Protein AF-A0A151SEU2-F1 (afdb_monomer)

Organism: Cajanus cajan (NCBI:txid3821)

Structure (mmCIF, N/CA/C/O backbone):
data_AF-A0A151SEU2-F1
#
_entry.id   AF-A0A151SEU2-F1
#
loop_
_atom_site.group_PDB
_atom_site.id
_atom_site.type_symbol
_atom_site.label_atom_id
_at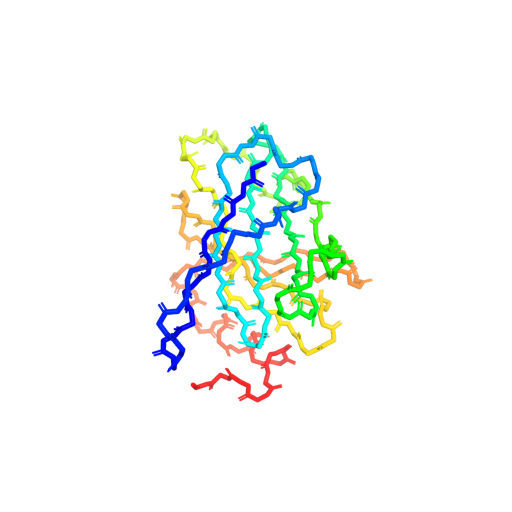om_site.label_alt_id
_atom_site.label_comp_id
_atom_site.label_asym_id
_atom_site.label_entity_id
_atom_site.label_seq_id
_atom_site.pdbx_PDB_ins_code
_atom_site.Cartn_x
_atom_site.Cartn_y
_atom_site.Cartn_z
_atom_site.occupancy
_atom_site.B_iso_or_equiv
_atom_site.auth_seq_id
_atom_site.auth_comp_id
_atom_site.auth_asym_id
_atom_site.auth_atom_id
_atom_site.pdbx_PDB_model_num
ATOM 1 N N . MET A 1 1 ? 4.399 2.619 15.404 1.00 78.75 1 MET A N 1
ATOM 2 C CA . MET A 1 1 ? 3.880 3.951 15.034 1.00 78.75 1 MET A CA 1
ATOM 3 C C . MET A 1 1 ? 2.369 3.929 15.211 1.00 78.75 1 MET A C 1
ATOM 5 O O . MET A 1 1 ? 1.789 2.849 15.183 1.00 78.75 1 MET A O 1
ATOM 9 N N . GLU A 1 2 ? 1.756 5.084 15.430 1.00 85.06 2 GLU A N 1
ATOM 10 C CA . GLU A 1 2 ? 0.312 5.234 15.639 1.00 85.06 2 GLU A CA 1
ATOM 11 C C . GLU A 1 2 ? -0.215 6.306 14.685 1.00 85.06 2 GLU A C 1
ATOM 13 O O . GLU A 1 2 ? 0.552 7.157 14.228 1.00 85.06 2 GLU A O 1
ATOM 18 N N . TYR A 1 3 ? -1.511 6.278 14.394 1.00 84.81 3 TYR A N 1
ATOM 19 C CA . TYR A 1 3 ? -2.187 7.356 13.679 1.00 84.81 3 TYR A CA 1
ATOM 20 C C . TYR A 1 3 ? -3.387 7.862 14.474 1.00 84.81 3 TYR A C 1
ATOM 22 O O . TYR A 1 3 ? -3.971 7.152 15.294 1.00 84.81 3 TYR A O 1
ATOM 30 N N . LEU A 1 4 ? -3.729 9.124 14.235 1.00 88.12 4 LEU A N 1
ATOM 31 C CA . LEU A 1 4 ? -4.853 9.789 14.870 1.00 88.12 4 LEU A CA 1
ATOM 32 C C . LEU A 1 4 ? -6.093 9.639 13.989 1.00 88.12 4 LEU A C 1
ATOM 34 O O . LEU A 1 4 ? -6.074 10.017 12.818 1.00 88.12 4 LEU A O 1
ATOM 38 N N . SER A 1 5 ? -7.178 9.139 14.568 1.00 88.00 5 SER A N 1
ATOM 39 C CA . SER A 1 5 ? -8.517 9.278 14.007 1.00 88.00 5 SER A CA 1
ATOM 40 C C . SER A 1 5 ? -9.312 10.315 14.781 1.00 88.00 5 SER A C 1
ATOM 42 O O . SER A 1 5 ? -9.239 10.392 16.009 1.00 88.00 5 SER A O 1
ATOM 44 N N . PHE A 1 6 ? -10.074 11.104 14.032 1.00 89.75 6 PHE A N 1
ATOM 45 C CA . PHE A 1 6 ? -10.986 12.098 14.557 1.00 89.75 6 PHE A CA 1
ATOM 46 C C . PHE A 1 6 ? -12.402 11.775 14.088 1.00 89.75 6 PHE A C 1
ATOM 48 O O . PHE A 1 6 ? -12.709 11.842 12.895 1.00 89.75 6 PHE A O 1
ATOM 55 N N . ASP A 1 7 ? -13.264 11.428 15.037 1.00 89.50 7 ASP A N 1
ATOM 56 C CA . ASP A 1 7 ? -14.692 11.274 14.792 1.00 89.50 7 ASP A CA 1
ATOM 57 C C . ASP A 1 7 ? -15.339 12.662 14.812 1.00 89.50 7 ASP A C 1
ATOM 59 O O . ASP A 1 7 ? -15.494 13.269 15.870 1.00 89.50 7 ASP A O 1
ATOM 63 N N . MET A 1 8 ? -15.736 13.162 13.639 1.00 91.81 8 MET A N 1
ATOM 64 C CA . MET A 1 8 ? -16.365 14.482 13.517 1.00 91.81 8 MET A CA 1
ATOM 65 C C . MET A 1 8 ? -17.727 14.578 14.210 1.00 91.81 8 MET A C 1
ATOM 67 O O . MET A 1 8 ? -18.139 15.671 14.582 1.00 91.81 8 MET A O 1
ATOM 71 N N . LYS A 1 9 ? -18.457 13.467 14.350 1.00 93.81 9 LYS A N 1
ATOM 72 C CA . LYS A 1 9 ? -19.794 13.462 14.955 1.00 93.81 9 LYS A CA 1
ATOM 73 C C . LYS A 1 9 ? -19.705 13.574 16.471 1.00 93.81 9 LYS A C 1
ATOM 75 O O . LYS A 1 9 ? -20.525 14.257 17.077 1.00 93.81 9 LYS A O 1
ATOM 80 N N . ASN A 1 10 ? -18.754 12.861 17.065 1.00 93.88 10 ASN A N 1
ATOM 81 C CA . ASN A 1 10 ? -18.567 12.821 18.513 1.00 93.88 10 ASN A CA 1
ATOM 82 C C . ASN A 1 10 ? -17.494 13.808 19.004 1.00 93.88 10 ASN A C 1
ATOM 84 O O . ASN A 1 10 ? -17.334 13.971 20.209 1.00 93.88 10 ASN A O 1
ATOM 88 N N . GLU A 1 11 ? -16.766 14.450 18.084 1.00 94.69 11 GLU A N 1
ATOM 89 C CA . GLU A 1 11 ? -15.621 15.332 18.348 1.00 94.69 11 GLU A CA 1
ATOM 90 C C . GLU A 1 11 ? -14.527 14.654 19.191 1.00 94.69 11 GLU A C 1
ATOM 92 O O . GLU A 1 11 ? -13.830 15.282 19.989 1.00 94.69 11 GLU A O 1
ATOM 97 N N . THR A 1 12 ? -14.364 13.341 19.016 1.00 93.12 12 THR A N 1
ATOM 98 C CA . THR A 1 12 ? -13.411 12.535 19.785 1.00 93.12 12 THR A CA 1
ATOM 99 C C . THR A 1 12 ? -12.194 12.148 18.962 1.00 93.12 12 THR A C 1
ATOM 101 O O . THR A 1 12 ? -12.310 11.683 17.827 1.00 93.12 12 THR A O 1
ATOM 104 N N . CYS A 1 13 ? -11.026 12.253 19.590 1.00 92.00 13 CYS A N 1
ATOM 105 C CA . CYS A 1 13 ? -9.759 11.756 19.070 1.00 92.00 13 CYS A CA 1
ATOM 106 C C . CYS A 1 13 ? -9.478 10.343 19.590 1.00 92.00 13 CYS A C 1
ATOM 108 O O . CYS A 1 13 ? -9.539 10.108 20.797 1.00 92.00 13 CYS A O 1
ATOM 110 N N . THR A 1 14 ? -9.116 9.422 18.699 1.00 89.50 14 THR A N 1
ATOM 111 C CA . THR A 1 14 ? -8.655 8.071 19.050 1.00 89.50 14 THR A CA 1
ATOM 112 C C . THR A 1 14 ? -7.305 7.806 18.400 1.00 89.50 14 THR A C 1
ATOM 114 O O . THR A 1 14 ? -7.131 8.033 17.203 1.00 89.50 14 THR A O 1
ATOM 117 N N . TYR A 1 15 ? -6.351 7.325 19.193 1.00 89.44 15 TYR A N 1
ATOM 118 C CA . TYR A 1 15 ? -5.078 6.823 18.686 1.00 89.44 15 TYR A CA 1
ATOM 119 C C . TYR A 1 15 ? -5.241 5.356 18.311 1.00 89.44 15 TYR A C 1
ATOM 121 O O . TYR A 1 15 ? -5.783 4.575 19.091 1.00 89.44 15 TYR A O 1
ATOM 129 N N . MET A 1 16 ? -4.794 5.008 17.110 1.00 86.88 16 MET A N 1
ATOM 130 C CA . MET A 1 16 ? -4.868 3.653 16.578 1.00 86.88 16 MET A CA 1
ATOM 131 C C . MET A 1 16 ? -3.489 3.141 16.203 1.00 86.88 16 MET A C 1
ATOM 133 O O . MET A 1 16 ? -2.628 3.893 15.725 1.00 86.88 16 MET A O 1
ATOM 137 N N . SER A 1 17 ? -3.294 1.840 16.390 1.00 88.75 17 SER A N 1
ATOM 138 C CA . SER A 1 17 ? -2.025 1.196 16.086 1.00 88.75 17 SER A CA 1
ATOM 139 C C . SER A 1 17 ? -1.890 0.983 14.581 1.00 88.75 17 SER A C 1
ATOM 141 O O . SER A 1 17 ? -2.809 0.523 13.899 1.00 88.75 17 SER A O 1
ATOM 143 N N . MET A 1 18 ? -0.707 1.279 14.049 1.00 87.94 18 MET A N 1
ATOM 144 C CA . MET A 1 18 ? -0.338 0.845 12.701 1.00 87.94 18 MET A CA 1
ATOM 145 C C . MET A 1 18 ? -0.026 -0.664 12.682 1.00 87.94 18 MET A C 1
ATOM 147 O O . MET A 1 18 ? 0.253 -1.242 13.739 1.00 87.94 18 MET A O 1
ATOM 151 N N . PRO A 1 19 ? -0.015 -1.308 11.498 1.00 87.94 19 PRO A N 1
ATOM 152 C CA . PRO A 1 19 ? 0.497 -2.665 11.352 1.00 87.94 19 PRO A CA 1
ATOM 153 C C . PRO A 1 19 ? 1.910 -2.804 11.935 1.00 87.94 19 PRO A C 1
ATOM 155 O O . PRO A 1 19 ? 2.701 -1.854 11.944 1.00 87.94 19 PRO A O 1
ATOM 158 N N . SER A 1 20 ? 2.253 -4.002 12.409 1.00 78.88 20 SER A N 1
ATOM 159 C CA . SER A 1 20 ? 3.622 -4.289 12.834 1.00 78.88 20 SER A CA 1
ATOM 160 C C . SER A 1 20 ? 4.591 -4.200 11.647 1.00 78.88 20 SER A C 1
ATOM 162 O O . SER A 1 20 ? 4.217 -4.444 10.505 1.00 78.88 20 SER A O 1
ATOM 164 N N . HIS A 1 21 ? 5.860 -3.882 11.925 1.00 76.69 21 HIS A N 1
ATOM 165 C CA . HIS A 1 21 ? 6.956 -3.843 10.936 1.00 76.69 21 HIS A CA 1
ATOM 166 C C . HIS A 1 21 ? 6.926 -2.696 9.910 1.00 76.69 21 HIS A C 1
ATOM 168 O O . HIS A 1 21 ? 7.642 -2.753 8.912 1.00 76.69 21 HIS A O 1
ATOM 174 N N . VAL A 1 22 ? 6.174 -1.627 10.175 1.00 80.62 22 VAL A N 1
ATOM 175 C CA . VAL A 1 22 ? 6.346 -0.353 9.463 1.00 80.62 22 VAL A CA 1
ATOM 176 C C . VAL A 1 22 ? 7.620 0.327 9.978 1.00 80.62 22 VAL A C 1
ATOM 178 O O . VAL A 1 22 ? 7.672 0.760 11.132 1.00 80.62 22 VAL A O 1
ATOM 181 N N . ASP A 1 23 ? 8.662 0.368 9.149 1.00 75.25 23 ASP A N 1
ATOM 182 C CA . ASP A 1 23 ? 10.006 0.850 9.500 1.00 75.25 23 ASP A CA 1
ATOM 183 C C . ASP A 1 23 ? 10.331 2.250 8.957 1.00 75.25 23 ASP A C 1
ATOM 185 O O . ASP A 1 23 ? 11.296 2.882 9.390 1.00 75.25 23 ASP A O 1
ATOM 189 N N . THR A 1 24 ? 9.497 2.765 8.059 1.00 80.88 24 THR A N 1
ATOM 190 C CA . THR A 1 24 ? 9.574 4.121 7.507 1.00 80.88 24 THR A CA 1
ATOM 191 C C . THR A 1 24 ? 8.268 4.868 7.746 1.00 80.88 24 THR A C 1
ATOM 193 O O . THR A 1 24 ? 7.246 4.255 8.029 1.00 80.88 24 THR A O 1
ATOM 196 N N . GLU A 1 25 ? 8.273 6.194 7.605 1.00 85.06 25 GLU A N 1
ATOM 197 C CA . GLU A 1 25 ? 7.041 6.991 7.653 1.00 85.06 25 GLU A CA 1
ATOM 198 C C . GLU A 1 25 ? 6.080 6.544 6.535 1.00 85.06 25 GLU A C 1
ATOM 200 O O . GLU A 1 25 ? 6.432 6.683 5.359 1.00 85.06 25 GLU A O 1
ATOM 205 N N . PRO A 1 26 ? 4.909 5.968 6.868 1.00 89.31 26 PRO A N 1
ATOM 206 C CA . PRO A 1 26 ? 4.000 5.456 5.863 1.00 89.31 26 PRO A CA 1
ATOM 207 C C . PRO A 1 26 ? 3.036 6.539 5.385 1.00 89.31 26 PRO A C 1
ATOM 209 O O . PRO A 1 26 ? 2.757 7.516 6.079 1.00 89.31 26 PRO A O 1
ATOM 212 N N . ASN A 1 27 ? 2.449 6.305 4.222 1.00 89.25 27 ASN A N 1
ATOM 213 C CA . ASN A 1 27 ? 1.333 7.082 3.717 1.00 89.25 27 ASN A CA 1
ATOM 214 C C . ASN A 1 27 ? 0.014 6.390 4.061 1.00 89.25 27 ASN A C 1
ATOM 216 O O . ASN A 1 27 ? -0.101 5.165 3.978 1.00 89.25 27 ASN A O 1
ATOM 220 N N . LEU A 1 28 ? -0.990 7.191 4.412 1.00 90.56 28 LEU A N 1
ATOM 221 C CA . LEU A 1 28 ? -2.361 6.747 4.637 1.00 90.56 28 LEU A CA 1
ATOM 222 C C . LEU A 1 28 ? -3.268 7.300 3.544 1.00 90.56 28 LEU A C 1
ATOM 224 O O . LEU A 1 28 ? -3.198 8.480 3.197 1.00 90.56 28 LEU A O 1
ATOM 228 N N . ARG A 1 29 ? -4.150 6.455 3.019 1.00 88.94 29 ARG A N 1
ATOM 229 C CA . ARG A 1 29 ? -5.135 6.847 2.012 1.00 88.94 29 ARG A CA 1
ATOM 230 C C . ARG A 1 29 ? -6.413 6.052 2.199 1.00 88.94 29 ARG A C 1
ATOM 232 O O . ARG A 1 29 ? -6.366 4.857 2.448 1.00 88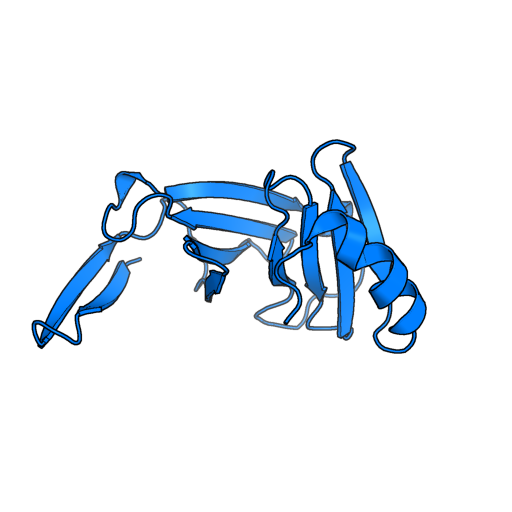.94 29 ARG A O 1
ATOM 239 N N . VAL A 1 30 ? -7.555 6.704 2.031 1.00 87.25 30 VAL A N 1
ATOM 240 C CA . VAL A 1 30 ? -8.827 5.993 1.879 1.00 87.25 30 VAL A CA 1
ATOM 241 C C . VAL A 1 30 ? -9.009 5.678 0.401 1.00 87.25 30 VAL A C 1
ATOM 243 O O . VAL A 1 30 ? -8.911 6.575 -0.437 1.00 87.25 30 VAL A O 1
ATOM 246 N N . LEU A 1 31 ? -9.227 4.408 0.078 1.00 83.44 31 LEU A N 1
ATOM 247 C CA . LEU A 1 31 ? -9.521 3.966 -1.278 1.00 83.44 31 LEU A CA 1
ATOM 248 C C . LEU A 1 31 ? -10.694 2.987 -1.225 1.00 83.44 31 LEU A C 1
ATOM 250 O O . LEU A 1 31 ? -10.612 1.945 -0.571 1.00 83.44 31 LEU A O 1
ATOM 254 N N . LYS A 1 32 ? -11.783 3.346 -1.918 1.00 78.69 32 LYS A N 1
ATOM 255 C CA . LYS A 1 32 ? -13.121 2.780 -1.684 1.00 78.69 32 LYS A CA 1
ATOM 256 C C . LYS A 1 32 ? -13.502 2.959 -0.205 1.00 78.69 32 LYS A C 1
ATOM 258 O O . LYS A 1 32 ? -13.396 4.069 0.305 1.00 78.69 32 LYS A O 1
ATOM 263 N N . ASP A 1 33 ? -13.856 1.874 0.475 1.00 83.81 33 ASP A N 1
ATOM 264 C CA . ASP A 1 33 ? -14.264 1.867 1.885 1.00 83.81 33 ASP A CA 1
ATOM 265 C C . ASP A 1 33 ? -13.155 1.393 2.834 1.00 83.81 33 ASP A C 1
ATOM 267 O O . ASP A 1 33 ? -13.388 1.192 4.026 1.00 83.81 33 ASP A O 1
ATOM 271 N N . TYR A 1 34 ? -11.936 1.208 2.324 1.00 87.94 34 TYR A N 1
ATOM 272 C CA . TYR A 1 34 ? -10.821 0.727 3.125 1.00 87.94 34 TYR A CA 1
ATOM 273 C C . TYR A 1 34 ? -9.788 1.819 3.386 1.00 87.94 34 TYR A C 1
ATOM 275 O O . TYR A 1 34 ? -9.476 2.645 2.520 1.00 87.94 34 TYR A O 1
ATOM 283 N N . LEU A 1 35 ? -9.188 1.767 4.576 1.00 91.19 35 LEU A N 1
ATOM 284 C CA . LEU A 1 35 ? -7.998 2.545 4.894 1.00 91.19 35 LEU A CA 1
ATOM 285 C C . LEU A 1 35 ? -6.757 1.763 4.446 1.00 91.19 35 LEU A C 1
ATOM 287 O O . LEU A 1 35 ? -6.466 0.678 4.952 1.00 91.19 35 LEU A O 1
ATOM 291 N N . PHE A 1 36 ? -6.036 2.330 3.488 1.00 92.00 36 PHE A N 1
ATOM 292 C CA . PHE A 1 36 ? -4.760 1.841 2.992 1.00 92.00 36 PHE A CA 1
ATOM 293 C C . PHE A 1 36 ? -3.628 2.504 3.764 1.00 92.00 36 PHE A C 1
ATOM 295 O O . PHE A 1 36 ? -3.616 3.723 3.945 1.00 92.00 36 PHE A O 1
ATOM 302 N N . LEU A 1 37 ? -2.646 1.696 4.142 1.00 92.81 37 LEU A N 1
ATOM 303 C CA . LEU A 1 37 ? -1.345 2.141 4.618 1.00 92.81 37 LEU A CA 1
ATOM 304 C C . LEU A 1 37 ? -0.291 1.598 3.658 1.00 92.81 37 LEU A C 1
ATOM 306 O O . LEU A 1 37 ? -0.252 0.395 3.420 1.00 92.81 37 LEU A O 1
ATOM 310 N N . TYR A 1 38 ? 0.556 2.452 3.096 1.00 92.25 38 TYR A N 1
ATOM 311 C CA . TYR A 1 38 ? 1.598 2.013 2.168 1.00 92.25 38 TYR A CA 1
ATOM 312 C C . TYR A 1 38 ? 2.914 2.752 2.377 1.00 92.25 38 TYR A C 1
ATOM 314 O O . TYR A 1 38 ? 2.930 3.887 2.853 1.00 92.25 38 TYR A O 1
ATOM 322 N N . TYR A 1 39 ? 4.024 2.097 2.048 1.00 90.56 39 TYR A N 1
ATOM 323 C CA . TYR A 1 39 ? 5.361 2.654 2.231 1.00 90.56 39 TYR A CA 1
ATOM 324 C C . TYR A 1 39 ? 6.415 1.954 1.369 1.00 90.56 39 TYR A C 1
ATOM 326 O O . TYR A 1 39 ? 6.226 0.825 0.905 1.00 90.56 39 TYR A O 1
ATOM 334 N N . ASP A 1 40 ? 7.543 2.645 1.202 1.00 89.19 40 ASP A N 1
ATOM 335 C CA . ASP A 1 40 ? 8.707 2.190 0.444 1.00 89.19 40 ASP A CA 1
ATOM 336 C C . ASP A 1 40 ? 9.746 1.582 1.384 1.00 89.19 40 ASP A C 1
ATOM 338 O O . ASP A 1 40 ? 10.657 2.260 1.870 1.00 89.19 40 ASP A O 1
ATOM 342 N N . HIS A 1 41 ? 9.623 0.283 1.642 1.00 88.62 41 HIS A N 1
ATOM 343 C CA . HIS A 1 41 ? 10.539 -0.423 2.527 1.00 88.62 41 HIS A CA 1
ATOM 344 C C . HIS A 1 41 ? 11.942 -0.469 1.915 1.00 88.62 41 HIS A C 1
ATOM 346 O O . HIS A 1 41 ? 12.154 -1.027 0.831 1.00 88.62 41 HIS A O 1
ATOM 352 N N . MET A 1 42 ? 12.904 0.148 2.609 1.00 86.31 42 MET A N 1
ATOM 353 C CA . MET A 1 42 ? 14.318 0.206 2.218 1.00 86.31 42 MET A CA 1
ATOM 354 C C . MET A 1 42 ? 14.546 0.657 0.767 1.00 86.31 42 MET A C 1
ATOM 356 O O . MET A 1 42 ? 15.553 0.288 0.163 1.00 86.31 42 MET A O 1
ATOM 360 N N . LYS A 1 43 ? 13.603 1.413 0.179 1.00 84.19 43 LYS A N 1
ATOM 361 C CA . LYS A 1 43 ? 13.614 1.790 -1.247 1.00 84.19 43 LYS A CA 1
ATOM 362 C C . LYS A 1 43 ? 13.771 0.594 -2.203 1.00 84.19 43 LYS A C 1
ATOM 364 O O . LYS A 1 43 ? 14.298 0.742 -3.296 1.00 84.19 43 LYS A O 1
ATOM 369 N N . THR A 1 44 ? 13.348 -0.600 -1.803 1.00 88.81 44 THR A N 1
ATOM 370 C CA . THR A 1 44 ? 13.491 -1.831 -2.604 1.00 88.81 44 THR A CA 1
ATOM 371 C C . THR A 1 44 ? 12.188 -2.600 -2.720 1.00 88.81 44 THR A C 1
ATOM 373 O O . THR A 1 44 ? 12.023 -3.341 -3.687 1.00 88.81 44 THR A O 1
ATOM 376 N N . TYR A 1 45 ? 11.259 -2.398 -1.785 1.00 92.25 45 TYR A N 1
ATOM 377 C CA . TYR A 1 45 ? 9.942 -3.014 -1.801 1.00 92.25 45 TYR A CA 1
ATOM 378 C C . TYR A 1 45 ? 8.856 -1.963 -1.637 1.00 92.25 45 TYR A C 1
ATOM 380 O O . TYR A 1 45 ? 8.987 -1.029 -0.846 1.00 92.25 45 TYR A O 1
ATOM 388 N N . PHE A 1 46 ? 7.759 -2.171 -2.351 1.00 93.00 46 PHE A N 1
ATOM 389 C CA . PHE A 1 46 ? 6.511 -1.475 -2.127 1.00 93.00 46 PHE A CA 1
ATOM 390 C C . PHE A 1 46 ? 5.597 -2.355 -1.274 1.00 93.00 46 PHE A C 1
ATOM 392 O O . PHE A 1 46 ? 5.249 -3.478 -1.661 1.00 93.00 46 PHE A O 1
ATOM 399 N N . VAL A 1 47 ? 5.228 -1.853 -0.097 1.00 93.19 47 VAL A N 1
ATOM 400 C CA . VAL A 1 47 ? 4.398 -2.574 0.873 1.00 93.19 47 VAL A CA 1
ATOM 401 C C . VAL A 1 47 ? 3.067 -1.856 1.028 1.00 93.19 47 VAL A C 1
ATOM 403 O O . VAL A 1 47 ? 3.030 -0.639 1.199 1.00 93.19 47 VAL A O 1
ATOM 406 N N . VAL A 1 48 ? 1.970 -2.614 0.989 1.00 93.25 48 VAL A N 1
ATOM 407 C CA . VAL A 1 48 ? 0.604 -2.105 1.162 1.00 93.25 48 VAL A CA 1
ATOM 408 C C . VAL A 1 48 ? -0.140 -2.959 2.180 1.00 93.25 48 VAL A C 1
ATOM 410 O O . VAL A 1 48 ? -0.201 -4.185 2.069 1.00 93.25 48 VAL A O 1
ATOM 413 N N . TRP A 1 49 ? -0.762 -2.288 3.137 1.00 94.31 49 TRP A N 1
ATOM 414 C CA . TRP A 1 49 ? -1.641 -2.831 4.158 1.00 94.31 49 TRP A CA 1
ATOM 415 C C . TRP A 1 49 ? -3.048 -2.267 3.999 1.00 94.31 49 TRP A C 1
ATOM 417 O O . TRP A 1 49 ? -3.229 -1.113 3.608 1.00 94.31 49 TRP A O 1
ATOM 427 N N . LEU A 1 50 ? -4.034 -3.086 4.347 1.00 93.31 50 LEU A N 1
ATOM 428 C CA . LEU A 1 50 ? -5.449 -2.761 4.285 1.00 93.31 50 LEU A CA 1
ATOM 429 C C . LEU A 1 50 ? -6.102 -2.977 5.648 1.00 93.31 50 LEU A C 1
ATOM 431 O O . LEU A 1 50 ? -6.016 -4.082 6.1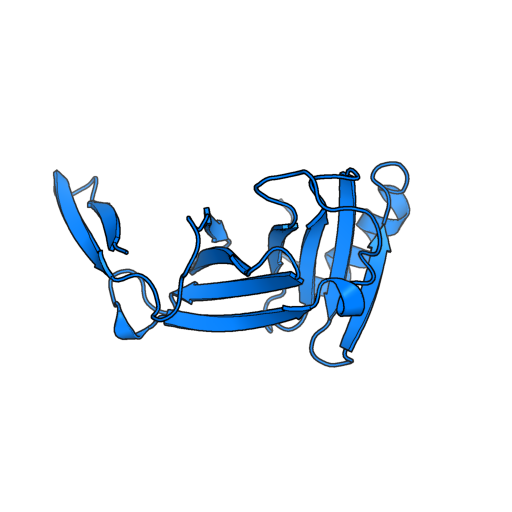92 1.00 93.31 50 LEU A O 1
ATOM 435 N N . MET A 1 51 ? -6.772 -1.957 6.179 1.00 93.31 51 MET A N 1
ATOM 436 C CA . MET A 1 51 ? -7.638 -2.099 7.348 1.00 93.31 51 MET A CA 1
ATOM 437 C C . MET A 1 51 ? -9.010 -2.581 6.881 1.00 93.31 51 MET A C 1
ATOM 439 O O . MET A 1 51 ? -9.733 -1.847 6.208 1.00 93.31 51 MET A O 1
ATOM 443 N N . ARG A 1 52 ? -9.351 -3.828 7.217 1.00 90.62 52 ARG A N 1
ATOM 444 C CA . ARG A 1 52 ? -10.613 -4.465 6.804 1.00 90.62 52 ARG A CA 1
ATOM 445 C C . ARG A 1 52 ? -11.816 -3.939 7.572 1.00 90.62 52 ARG A C 1
ATOM 447 O O . ARG A 1 52 ? -12.910 -3.881 7.027 1.00 90.62 52 ARG A O 1
ATOM 454 N N . GLU A 1 53 ? -11.603 -3.577 8.829 1.00 91.44 53 GLU A N 1
ATOM 455 C CA . GLU A 1 53 ? -12.624 -3.044 9.714 1.00 91.44 53 GLU A CA 1
ATOM 456 C C . GLU A 1 53 ? -12.092 -1.762 10.346 1.00 91.44 53 GLU A C 1
ATOM 458 O O . GLU A 1 53 ? -11.127 -1.770 11.117 1.00 91.44 53 GLU A O 1
ATOM 463 N N . TYR A 1 54 ? -12.704 -0.640 9.976 1.00 87.31 54 TYR A N 1
ATOM 464 C CA . TYR A 1 54 ? -12.286 0.665 10.463 1.00 87.31 54 TYR A CA 1
ATOM 465 C C . TYR A 1 54 ? -12.321 0.719 11.994 1.00 87.31 54 TYR A C 1
ATOM 467 O O . TYR A 1 54 ? -13.309 0.328 12.612 1.00 87.31 54 TYR A O 1
ATOM 475 N N . GLY A 1 55 ? -11.256 1.230 12.612 1.00 85.88 55 GLY A N 1
ATOM 476 C CA . GLY A 1 55 ? -11.182 1.332 14.071 1.00 85.88 55 GLY A CA 1
ATOM 477 C C . GLY A 1 55 ? -10.643 0.084 14.771 1.00 85.88 55 GLY A C 1
ATOM 478 O O . GLY A 1 55 ? -10.412 0.122 15.978 1.00 85.88 55 GLY A O 1
ATOM 479 N N . VAL A 1 56 ? -10.441 -1.023 14.049 1.00 89.69 56 VAL A N 1
ATOM 480 C CA . VAL A 1 56 ? -10.012 -2.295 14.638 1.00 89.69 56 VAL A CA 1
ATOM 481 C C . VAL A 1 56 ? -8.576 -2.594 14.235 1.00 89.69 56 VAL A C 1
ATOM 483 O O . VAL A 1 56 ? -8.322 -3.115 13.151 1.00 89.69 56 VAL A O 1
ATOM 486 N N . ASP A 1 57 ? -7.633 -2.335 15.144 1.00 87.81 57 ASP A N 1
ATOM 487 C CA . ASP A 1 57 ? -6.189 -2.553 14.944 1.00 87.81 57 ASP A CA 1
ATOM 488 C C . ASP A 1 57 ? -5.851 -3.968 14.435 1.00 87.81 57 ASP A C 1
ATOM 490 O O . ASP A 1 57 ? -4.944 -4.165 13.633 1.00 87.81 57 ASP A O 1
ATOM 494 N N . LYS A 1 58 ? -6.593 -4.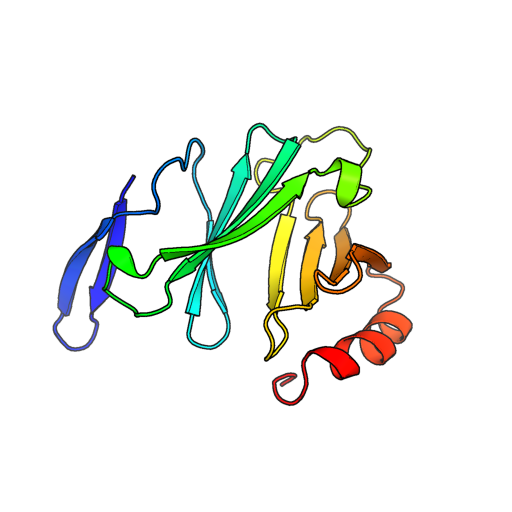991 14.868 1.00 89.56 58 LYS A N 1
ATOM 495 C CA . LYS A 1 58 ? -6.356 -6.385 14.448 1.00 89.56 58 LYS A CA 1
ATOM 496 C C . LYS A 1 58 ? -6.852 -6.703 13.035 1.00 89.56 58 LYS A C 1
ATOM 498 O O . LYS A 1 58 ? -6.618 -7.809 12.558 1.00 89.56 58 LYS A O 1
ATOM 503 N N . SER A 1 59 ? -7.549 -5.773 12.387 1.00 92.38 59 SER A N 1
ATOM 504 C CA . SER A 1 59 ? -8.106 -5.956 11.045 1.00 92.38 59 SER A CA 1
ATOM 505 C C . SER A 1 59 ? -7.132 -5.564 9.928 1.00 92.38 59 SER A C 1
ATOM 507 O O . SER A 1 59 ? -7.453 -5.721 8.748 1.00 92.38 59 SER A O 1
ATOM 509 N N . TRP A 1 60 ? -5.941 -5.065 10.279 1.00 94.00 60 TRP A N 1
ATOM 510 C CA . TRP A 1 60 ? -4.868 -4.835 9.321 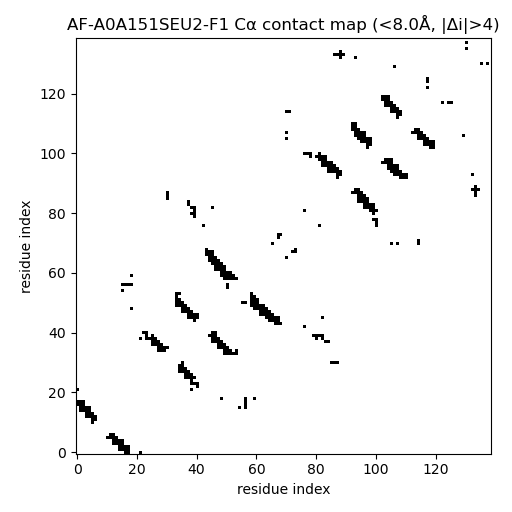1.00 94.00 60 TRP A CA 1
ATOM 511 C C . TRP A 1 60 ? -4.437 -6.150 8.664 1.00 94.00 60 TRP A C 1
ATOM 513 O O . TRP A 1 60 ? -4.042 -7.106 9.329 1.00 94.00 60 TRP A O 1
ATOM 523 N N . THR A 1 61 ? -4.466 -6.177 7.336 1.00 93.88 61 THR A N 1
ATOM 524 C CA . THR A 1 61 ? -4.008 -7.305 6.516 1.00 93.88 61 THR A CA 1
ATOM 525 C C . THR A 1 61 ? -3.025 -6.807 5.468 1.00 93.88 61 THR A C 1
ATOM 527 O O . THR A 1 61 ? -3.243 -5.757 4.864 1.00 93.88 61 THR A O 1
ATOM 530 N N . GLN A 1 62 ? -1.920 -7.525 5.262 1.00 93.38 62 GLN A N 1
ATOM 531 C CA . GLN A 1 62 ? -0.950 -7.148 4.237 1.00 93.38 62 GLN A CA 1
ATOM 532 C C . GLN A 1 62 ? -1.521 -7.518 2.868 1.00 93.38 62 GLN A C 1
ATOM 534 O O . GLN A 1 62 ? -1.733 -8.694 2.576 1.00 93.38 62 GLN A O 1
ATOM 539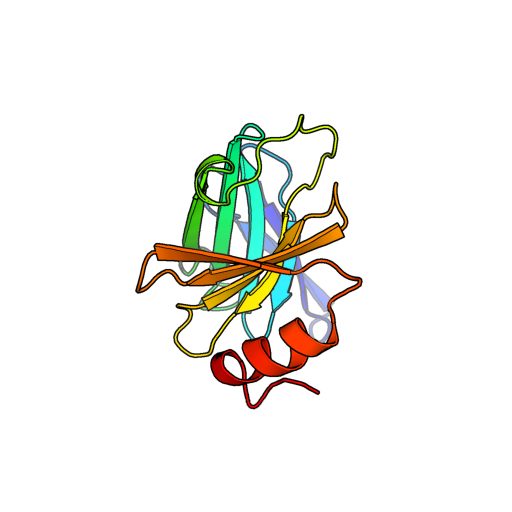 N N . LEU A 1 63 ? -1.778 -6.508 2.042 1.00 92.62 63 LEU A N 1
ATOM 540 C CA . LEU A 1 63 ? -2.317 -6.671 0.695 1.00 92.62 63 LEU A CA 1
ATOM 541 C C . LEU A 1 63 ? -1.209 -6.948 -0.325 1.00 92.62 63 LEU A C 1
ATOM 543 O O . LEU A 1 63 ? -1.408 -7.725 -1.259 1.00 92.62 63 LEU A O 1
ATOM 547 N N . LEU A 1 64 ? -0.062 -6.286 -0.159 1.00 92.19 64 LEU A N 1
ATOM 548 C CA . LEU A 1 64 ? 1.056 -6.338 -1.092 1.00 92.19 64 LEU A CA 1
ATOM 549 C C . LEU A 1 64 ? 2.388 -6.218 -0.350 1.00 92.19 64 LEU A C 1
ATOM 551 O O . LEU A 1 64 ? 2.532 -5.403 0.557 1.00 92.19 64 LEU A O 1
ATOM 555 N N . ASN A 1 65 ? 3.365 -7.005 -0.781 1.00 93.81 65 ASN A N 1
ATOM 556 C CA . ASN A 1 65 ? 4.779 -6.813 -0.489 1.00 93.81 65 ASN A CA 1
ATOM 557 C C . ASN A 1 65 ? 5.546 -7.279 -1.731 1.00 93.81 65 ASN A C 1
ATOM 559 O O . ASN A 1 65 ? 5.659 -8.481 -1.971 1.00 93.81 65 ASN A O 1
ATOM 563 N N . ILE A 1 66 ? 5.957 -6.331 -2.573 1.00 94.56 66 ILE A N 1
ATOM 564 C CA . ILE A 1 66 ? 6.536 -6.605 -3.892 1.00 94.56 66 ILE A CA 1
ATOM 565 C C . ILE A 1 66 ? 7.812 -5.798 -4.089 1.00 94.56 66 ILE A C 1
ATOM 567 O O . ILE A 1 66 ? 7.873 -4.634 -3.699 1.00 94.56 66 ILE A O 1
ATOM 571 N N . SER A 1 67 ? 8.840 -6.404 -4.683 1.00 94.00 67 SER A N 1
ATOM 572 C CA . SER A 1 67 ? 10.080 -5.684 -4.962 1.00 94.00 67 SER A CA 1
ATOM 573 C C . SER A 1 67 ? 9.913 -4.725 -6.140 1.00 94.00 67 SER A C 1
ATOM 575 O O . SER A 1 67 ? 9.136 -4.965 -7.066 1.00 94.00 67 SER A O 1
ATOM 577 N N . TYR A 1 68 ? 10.695 -3.652 -6.138 1.00 92.50 68 TYR A N 1
ATOM 578 C CA . TYR A 1 68 ? 10.756 -2.727 -7.264 1.00 92.50 68 TYR A CA 1
ATOM 579 C C . TYR A 1 68 ? 11.318 -3.358 -8.526 1.00 92.50 68 TYR A C 1
ATOM 581 O O . TYR A 1 68 ? 10.835 -3.069 -9.614 1.00 92.50 68 TYR A O 1
ATOM 589 N N . GLU A 1 69 ? 12.242 -4.302 -8.371 1.00 92.62 69 GLU A N 1
ATOM 590 C CA . GLU A 1 69 ? 12.712 -5.138 -9.471 1.00 92.62 69 GLU A CA 1
ATOM 591 C C . GLU A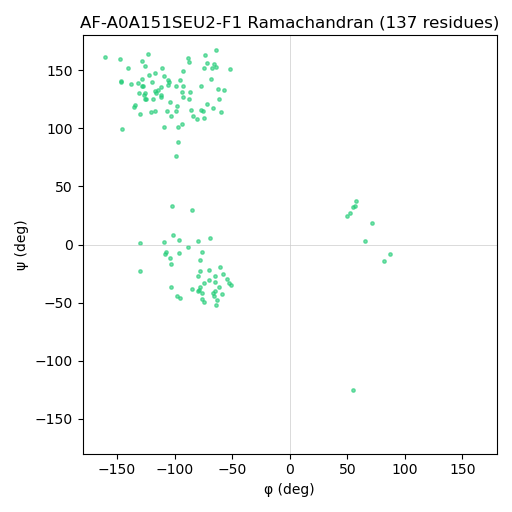 1 69 ? 11.565 -5.927 -10.114 1.00 92.62 69 GLU A C 1
ATOM 593 O O . GLU A 1 69 ? 11.456 -5.972 -11.336 1.00 92.62 69 GLU A O 1
ATOM 598 N N . HIS A 1 70 ? 10.668 -6.498 -9.304 1.00 94.50 70 HIS A N 1
ATOM 599 C CA . HIS A 1 70 ? 9.504 -7.216 -9.811 1.00 94.50 70 HIS A CA 1
ATOM 600 C C . HIS A 1 70 ? 8.536 -6.269 -10.523 1.00 94.50 70 HIS A C 1
ATOM 602 O O . HIS A 1 70 ? 8.050 -6.586 -11.605 1.00 94.50 70 HIS A O 1
ATOM 608 N N . LEU A 1 71 ? 8.304 -5.081 -9.959 1.00 93.44 71 LEU A N 1
ATOM 609 C CA . LEU A 1 71 ? 7.546 -4.012 -10.614 1.00 93.44 71 LEU A CA 1
ATOM 610 C C . LEU A 1 71 ? 8.278 -3.392 -11.820 1.00 93.44 71 LEU A C 1
ATOM 612 O O . LEU A 1 71 ? 7.777 -2.416 -12.364 1.00 93.44 71 LEU A O 1
ATOM 616 N N . GLN A 1 72 ? 9.435 -3.929 -12.230 1.00 92.94 72 GLN A N 1
ATOM 617 C CA . GLN A 1 72 ? 10.243 -3.464 -13.365 1.00 92.94 72 GLN A CA 1
ATOM 618 C C . GLN A 1 72 ? 10.649 -1.983 -13.247 1.00 92.94 72 GLN A C 1
ATOM 620 O O . GLN A 1 72 ? 10.778 -1.257 -14.231 1.00 92.94 72 GLN A O 1
ATOM 625 N N . ILE A 1 73 ? 10.872 -1.527 -12.012 1.00 90.19 73 ILE A N 1
ATOM 626 C CA . ILE A 1 73 ? 11.389 -0.199 -11.679 1.00 90.19 73 ILE A CA 1
ATOM 627 C C . ILE A 1 73 ? 12.903 -0.337 -11.463 1.00 90.19 73 ILE A C 1
ATOM 629 O O . ILE A 1 73 ? 13.346 -0.806 -10.415 1.00 90.19 73 ILE A O 1
ATOM 633 N N . HIS A 1 74 ? 13.699 0.046 -12.467 1.00 82.44 74 HIS A N 1
ATOM 634 C CA . HIS A 1 74 ? 15.153 -0.201 -12.496 1.00 82.44 74 HIS A CA 1
ATOM 635 C C . HIS A 1 74 ? 16.036 1.041 -12.285 1.00 82.44 74 HIS A C 1
ATOM 637 O O . HIS A 1 74 ? 17.250 0.917 -12.141 1.00 82.44 74 HIS A O 1
ATOM 643 N N . GLU A 1 75 ? 15.447 2.230 -12.267 1.00 76.06 75 GLU A N 1
ATOM 644 C CA . GLU A 1 75 ? 16.178 3.498 -12.223 1.00 76.06 75 GLU A CA 1
ATOM 645 C C . GLU A 1 75 ? 16.509 3.943 -10.786 1.00 76.06 75 GLU A C 1
ATOM 647 O O . GLU A 1 75 ? 15.837 3.525 -9.835 1.00 76.06 75 GLU A O 1
ATOM 652 N N . PRO A 1 76 ? 17.539 4.791 -10.587 1.00 68.75 76 PRO A N 1
ATOM 653 C CA . PRO A 1 76 ? 17.957 5.209 -9.258 1.00 68.75 76 PRO A CA 1
ATOM 654 C C . PRO A 1 76 ? 16.851 5.974 -8.522 1.00 68.75 76 PRO A C 1
ATOM 656 O O . PRO A 1 76 ? 16.197 6.876 -9.040 1.00 68.75 76 PRO A O 1
ATOM 659 N N . ILE A 1 77 ? 16.659 5.582 -7.265 1.00 72.50 77 ILE A N 1
ATOM 660 C CA . ILE A 1 77 ? 15.511 5.962 -6.446 1.00 72.50 77 ILE A CA 1
ATOM 661 C C . ILE A 1 77 ? 15.847 7.203 -5.620 1.00 72.50 77 ILE A C 1
ATOM 663 O O . ILE A 1 77 ? 16.527 7.128 -4.584 1.00 72.50 77 ILE A O 1
ATOM 667 N N . HIS A 1 78 ? 15.334 8.355 -6.039 1.00 76.69 78 HIS A N 1
ATOM 668 C CA . HIS A 1 78 ? 15.641 9.630 -5.396 1.00 76.69 78 HIS A CA 1
ATOM 669 C C . HIS A 1 78 ? 14.507 10.118 -4.498 1.00 76.69 78 HIS A C 1
ATOM 671 O O . HIS A 1 78 ? 14.779 10.611 -3.397 1.00 76.69 78 HIS A O 1
ATOM 677 N N . ARG A 1 79 ? 13.249 9.903 -4.889 1.00 76.50 79 ARG A N 1
ATOM 678 C CA . ARG A 1 79 ? 12.087 10.303 -4.096 1.00 76.50 79 ARG A CA 1
ATOM 679 C C . ARG A 1 79 ? 11.957 9.556 -2.772 1.00 76.50 79 ARG A C 1
ATOM 681 O O . ARG A 1 79 ? 12.490 8.463 -2.562 1.00 76.50 79 ARG A O 1
ATOM 688 N N . LYS A 1 80 ? 11.260 10.233 -1.853 1.00 76.62 80 LYS A N 1
ATOM 689 C CA . LYS A 1 80 ? 10.839 9.700 -0.552 1.00 76.62 80 LYS A CA 1
ATOM 690 C C . LYS A 1 80 ? 9.624 8.777 -0.692 1.00 76.62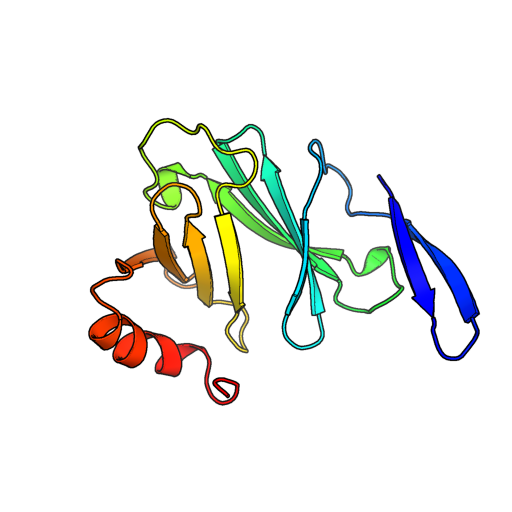 80 LYS A C 1
ATOM 692 O O . LYS A 1 80 ? 9.564 7.790 0.021 1.00 76.62 80 LYS A O 1
ATOM 697 N N . GLU A 1 81 ? 8.708 9.118 -1.598 1.00 82.12 81 GLU A N 1
ATOM 698 C CA . GLU A 1 81 ? 7.567 8.294 -2.008 1.00 82.12 81 GLU A CA 1
ATOM 699 C C . GLU A 1 81 ? 7.728 7.968 -3.494 1.00 82.12 81 GLU A C 1
ATOM 701 O O . GLU A 1 81 ? 7.725 8.874 -4.334 1.00 82.12 81 GLU A O 1
ATOM 706 N N . LEU A 1 82 ? 7.910 6.691 -3.810 1.00 86.19 82 LEU A N 1
ATOM 707 C CA . LEU A 1 82 ? 8.094 6.198 -5.168 1.00 86.19 82 LEU A CA 1
ATOM 708 C C . LEU A 1 82 ? 6.810 5.704 -5.795 1.00 86.19 82 LEU A C 1
ATOM 710 O O . LEU A 1 82 ? 6.555 6.000 -6.958 1.00 86.19 82 LEU A O 1
ATOM 714 N N . CYS A 1 83 ? 6.043 4.912 -5.057 1.00 89.06 83 CYS A N 1
ATOM 715 C CA . CYS A 1 83 ? 4.808 4.336 -5.547 1.00 89.06 83 CYS A CA 1
ATOM 716 C C . CYS A 1 83 ? 3.637 4.795 -4.694 1.00 89.06 83 CYS A C 1
ATOM 718 O O . CYS A 1 83 ? 3.700 4.846 -3.469 1.00 89.06 83 CYS A O 1
ATOM 720 N N . THR A 1 84 ? 2.532 5.082 -5.369 1.00 90.19 84 THR A N 1
ATOM 721 C CA . THR A 1 84 ? 1.262 5.387 -4.720 1.00 90.19 84 THR A CA 1
ATOM 722 C C . THR A 1 84 ? 0.187 4.480 -5.285 1.00 90.19 84 THR A C 1
ATOM 724 O O . THR A 1 84 ? 0.006 4.422 -6.502 1.00 90.19 84 THR A O 1
ATOM 727 N N . SER A 1 85 ? -0.563 3.807 -4.411 1.00 87.81 85 SER A N 1
ATOM 728 C CA . SER A 1 85 ? -1.750 3.061 -4.833 1.00 87.81 85 SER A CA 1
ATOM 729 C C . SER A 1 85 ? -2.871 4.033 -5.210 1.00 87.81 85 SER A C 1
ATOM 731 O O . SER A 1 85 ? -3.283 4.877 -4.403 1.00 87.81 85 SER A O 1
ATOM 733 N N . LEU A 1 86 ? -3.340 3.949 -6.454 1.00 86.81 86 LEU A N 1
ATOM 734 C CA . LEU A 1 86 ? -4.439 4.762 -6.967 1.00 86.81 86 LEU A CA 1
ATOM 735 C C . LEU A 1 86 ? -5.764 4.012 -6.924 1.00 86.81 86 LEU A C 1
ATOM 737 O O . LEU A 1 86 ? -6.759 4.602 -6.516 1.00 86.81 86 LEU A O 1
ATOM 741 N N . CYS A 1 87 ? -5.786 2.743 -7.341 1.00 84.81 87 CYS A N 1
ATOM 742 C CA . CYS A 1 87 ? -6.999 1.926 -7.401 1.00 84.81 87 CYS A CA 1
ATOM 743 C C . CYS A 1 87 ? -6.710 0.442 -7.135 1.00 84.81 87 CYS A C 1
ATOM 745 O O . CYS A 1 87 ? -5.592 -0.038 -7.318 1.00 84.81 87 CYS A O 1
ATOM 747 N N . MET A 1 88 ? -7.758 -0.288 -6.750 1.00 88.44 88 MET A N 1
ATOM 748 C CA . MET A 1 88 ? -7.758 -1.736 -6.540 1.00 88.44 88 MET A CA 1
ATOM 749 C C . MET A 1 88 ? -9.048 -2.337 -7.122 1.00 88.44 88 MET A C 1
ATOM 751 O O . MET A 1 88 ? -10.118 -1.732 -6.972 1.00 88.44 88 MET A O 1
ATOM 755 N N . SER A 1 89 ? -8.963 -3.488 -7.797 1.00 87.69 89 SER A N 1
ATOM 756 C CA . SER A 1 89 ? -10.124 -4.204 -8.345 1.00 87.69 89 SER A CA 1
ATOM 757 C C . SER A 1 89 ? -11.055 -4.686 -7.226 1.00 87.69 89 SER A C 1
ATOM 759 O O . SER A 1 89 ? -10.734 -4.587 -6.041 1.00 87.69 89 SER A O 1
ATOM 761 N N . GLU A 1 90 ? -12.266 -5.130 -7.564 1.00 84.88 90 GLU A N 1
ATOM 762 C CA . GLU A 1 90 ? -13.212 -5.655 -6.563 1.00 84.88 90 GLU A CA 1
ATOM 763 C C . GLU A 1 90 ? -12.721 -6.942 -5.898 1.00 84.88 90 GLU A C 1
ATOM 765 O O . GLU A 1 90 ? -12.855 -7.094 -4.689 1.00 84.88 90 GLU A O 1
ATOM 770 N N . ASP A 1 91 ? -12.107 -7.832 -6.677 1.00 88.69 91 ASP A N 1
ATOM 771 C CA . ASP A 1 91 ? -11.490 -9.072 -6.197 1.00 88.69 91 ASP A CA 1
ATOM 772 C C . ASP A 1 91 ? -10.098 -8.855 -5.584 1.00 88.69 91 ASP A C 1
ATOM 774 O O . ASP A 1 91 ? -9.443 -9.804 -5.166 1.00 88.69 91 ASP A O 1
ATOM 778 N N . GLU A 1 92 ? -9.662 -7.596 -5.502 1.00 90.44 92 GLU A N 1
ATOM 779 C CA . GLU A 1 92 ? -8.388 -7.159 -4.937 1.00 90.44 92 GLU A CA 1
ATOM 780 C C . GLU A 1 92 ? -7.156 -7.636 -5.694 1.00 90.44 92 GLU A C 1
ATOM 782 O O . GLU A 1 92 ? -6.044 -7.359 -5.251 1.00 90.44 92 GLU A O 1
ATOM 787 N N . ASP A 1 93 ? -7.315 -8.333 -6.815 1.00 91.31 93 ASP A N 1
ATOM 788 C CA . ASP A 1 93 ? -6.222 -8.970 -7.536 1.00 91.31 93 ASP A CA 1
ATOM 789 C C . ASP A 1 93 ? -5.427 -8.007 -8.405 1.00 91.31 93 ASP A C 1
ATOM 791 O O . ASP A 1 93 ? -4.233 -8.218 -8.608 1.00 91.31 93 ASP A O 1
ATOM 795 N N . VAL A 1 94 ? -6.051 -6.928 -8.872 1.00 91.25 94 VAL A N 1
ATOM 796 C CA . VAL A 1 94 ? -5.415 -5.938 -9.738 1.00 91.25 94 VAL A CA 1
ATOM 797 C C . VAL A 1 94 ? -5.254 -4.620 -8.994 1.00 91.25 94 VAL A C 1
ATOM 799 O O . VAL A 1 94 ? -6.204 -4.074 -8.430 1.00 91.25 94 VAL A O 1
ATOM 802 N N . LEU A 1 95 ? -4.034 -4.092 -9.008 1.00 91.75 95 LEU A N 1
ATOM 803 C CA . LEU A 1 95 ? -3.657 -2.821 -8.407 1.00 91.75 95 LEU A CA 1
ATOM 804 C C . LEU A 1 95 ? -3.175 -1.860 -9.485 1.00 91.75 95 LEU A C 1
ATOM 806 O O . LEU A 1 95 ? -2.334 -2.208 -10.315 1.00 91.75 95 LEU A O 1
ATOM 810 N N . LEU A 1 96 ? -3.692 -0.637 -9.436 1.00 91.75 96 LEU A N 1
ATOM 811 C CA . LEU A 1 96 ? -3.194 0.484 -10.216 1.00 91.75 96 LEU A CA 1
ATOM 812 C C . LEU A 1 96 ? -2.291 1.330 -9.322 1.00 91.75 96 LEU A C 1
ATOM 814 O O . LEU A 1 96 ? -2.756 1.943 -8.358 1.00 91.75 96 LEU A O 1
ATOM 818 N N . LEU A 1 97 ? -1.012 1.382 -9.666 1.00 92.38 97 LEU A N 1
ATOM 819 C CA . LEU A 1 97 ? 0.002 2.165 -8.977 1.00 92.38 97 LEU A CA 1
ATOM 820 C C . LEU A 1 97 ? 0.461 3.316 -9.874 1.00 92.38 97 LEU A C 1
ATOM 822 O O . LEU A 1 97 ? 0.448 3.208 -11.100 1.00 92.38 97 LEU A O 1
ATOM 826 N N . LYS A 1 98 ? 0.903 4.412 -9.262 1.00 91.12 98 LYS A N 1
ATOM 827 C CA . LYS A 1 98 ? 1.623 5.488 -9.947 1.00 91.12 98 LYS A CA 1
ATOM 828 C C . LYS A 1 98 ? 3.063 5.513 -9.477 1.00 91.12 98 LYS A C 1
ATOM 830 O O . LYS A 1 98 ? 3.296 5.616 -8.272 1.00 91.12 98 LYS A O 1
ATOM 835 N N . ASN A 1 99 ? 4.000 5.469 -10.419 1.00 91.62 99 ASN A N 1
ATOM 836 C CA . ASN A 1 99 ? 5.385 5.801 -10.146 1.00 91.62 99 ASN A CA 1
ATOM 837 C C . ASN A 1 99 ? 5.513 7.331 -10.074 1.00 91.62 99 ASN A C 1
ATOM 839 O O . ASN A 1 99 ? 5.265 8.042 -11.045 1.00 91.62 99 ASN A O 1
ATOM 843 N N . GLN A 1 100 ? 5.870 7.848 -8.906 1.00 88.50 100 GLN A N 1
ATOM 844 C CA . GLN A 1 100 ? 5.968 9.282 -8.645 1.00 88.50 100 GLN A CA 1
ATOM 845 C C . GLN A 1 100 ? 7.252 9.902 -9.203 1.00 88.50 100 GLN A C 1
ATOM 847 O O . GLN A 1 100 ? 7.292 11.111 -9.413 1.00 88.50 100 GLN A O 1
ATOM 852 N N . GLU A 1 101 ? 8.303 9.109 -9.413 1.00 86.88 101 GLU A N 1
ATOM 853 C CA . GLU A 1 101 ? 9.588 9.585 -9.937 1.00 86.88 101 GLU A CA 1
ATOM 854 C C . GLU A 1 101 ? 9.486 9.883 -11.436 1.00 86.88 101 GLU A C 1
ATOM 856 O O . GLU A 1 101 ? 9.834 10.977 -11.873 1.00 86.88 101 GLU A O 1
ATOM 861 N N . PHE A 1 102 ? 8.939 8.934 -12.198 1.00 86.44 102 PHE A N 1
ATOM 862 C CA . PHE A 1 102 ? 8.912 8.959 -13.662 1.00 86.44 102 PHE A CA 1
ATOM 863 C C . PHE A 1 102 ? 7.526 9.238 -14.250 1.00 86.44 102 PHE A C 1
ATOM 865 O O . PHE A 1 102 ? 7.395 9.385 -15.459 1.00 86.44 102 PHE A O 1
ATOM 872 N N . GLY A 1 103 ? 6.485 9.305 -13.419 1.00 87.69 103 GLY A N 1
ATOM 873 C CA . GLY A 1 103 ? 5.135 9.691 -13.829 1.00 87.69 103 GLY A CA 1
ATOM 874 C C . GLY A 1 103 ? 4.296 8.583 -14.469 1.00 87.69 103 GLY A C 1
ATOM 875 O O . GLY A 1 103 ? 3.084 8.741 -14.535 1.00 87.69 103 GLY A O 1
ATOM 876 N N . TYR A 1 104 ? 4.872 7.451 -14.882 1.00 90.19 104 TYR A N 1
ATOM 877 C CA . TYR A 1 104 ? 4.096 6.362 -15.486 1.00 90.19 104 TYR A CA 1
ATOM 878 C C . TYR A 1 104 ? 3.216 5.607 -14.477 1.00 90.19 104 TYR A C 1
ATOM 880 O O . TYR A 1 104 ? 3.477 5.539 -13.269 1.00 90.19 104 TYR A O 1
ATOM 888 N N . TYR A 1 105 ? 2.168 4.983 -15.004 1.00 91.69 105 TYR A N 1
ATOM 889 C CA . TYR A 1 105 ? 1.274 4.091 -14.284 1.00 91.69 105 TYR A CA 1
ATOM 890 C C . TYR A 1 105 ? 1.723 2.639 -14.412 1.00 91.69 105 TYR A C 1
ATOM 892 O O . TYR A 1 105 ? 2.270 2.223 -15.433 1.00 91.69 105 TYR A O 1
ATOM 900 N N . ILE A 1 106 ? 1.436 1.854 -13.381 1.00 92.88 106 ILE A N 1
ATOM 901 C CA . ILE A 1 106 ? 1.706 0.421 -13.335 1.00 92.88 106 ILE A CA 1
ATOM 902 C C . ILE A 1 106 ? 0.397 -0.287 -13.009 1.00 92.88 106 ILE A C 1
ATOM 904 O O . ILE A 1 106 ? -0.231 0.005 -11.992 1.00 92.88 106 ILE A O 1
ATOM 908 N N . VAL A 1 107 ? -0.002 -1.238 -13.847 1.00 93.25 107 VAL A N 1
ATOM 909 C CA . VAL A 1 107 ? -1.074 -2.180 -13.524 1.00 93.25 107 VAL A CA 1
ATOM 910 C C . VAL A 1 107 ? -0.439 -3.509 -13.155 1.00 93.25 107 VAL A C 1
ATOM 912 O O . VAL A 1 107 ? 0.119 -4.195 -14.016 1.00 93.25 107 VAL A O 1
ATOM 915 N N . TYR A 1 108 ? -0.530 -3.857 -11.875 1.00 93.88 108 TYR A N 1
ATOM 916 C CA . TYR A 1 108 ? -0.044 -5.120 -11.341 1.00 93.88 108 TYR A CA 1
ATOM 917 C C . TYR A 1 108 ? -1.213 -6.063 -11.070 1.00 93.88 108 TYR A C 1
ATOM 919 O O . TYR A 1 108 ? -2.119 -5.725 -10.310 1.00 93.88 108 TYR A O 1
ATOM 927 N N . ASN A 1 109 ? -1.184 -7.244 -11.679 1.00 93.25 109 ASN A N 1
ATOM 928 C CA . ASN A 1 109 ? -2.142 -8.313 -11.445 1.00 93.25 109 ASN A CA 1
ATOM 929 C C . ASN A 1 109 ? -1.480 -9.426 -10.619 1.00 93.25 109 ASN A C 1
ATOM 931 O O . ASN A 1 109 ? -0.549 -10.092 -11.067 1.00 93.25 109 ASN A O 1
ATOM 935 N N . LYS A 1 110 ? -1.979 -9.633 -9.399 1.00 92.06 110 LYS A N 1
ATOM 936 C CA . LYS A 1 110 ? -1.487 -10.638 -8.449 1.00 92.06 110 LYS A CA 1
ATOM 937 C C . LYS A 1 110 ? -1.806 -12.067 -8.875 1.00 92.06 110 LYS A C 1
ATOM 939 O O . LYS A 1 110 ? -1.044 -12.967 -8.535 1.00 92.06 110 LYS A O 1
ATOM 944 N N . LYS A 1 111 ? -2.918 -12.291 -9.586 1.00 90.00 111 LYS A N 1
ATOM 945 C CA . LYS A 1 111 ? -3.369 -13.640 -9.976 1.00 90.00 111 LYS A CA 1
ATOM 946 C C . LYS A 1 111 ? -2.408 -14.305 -10.954 1.00 90.00 111 LYS A C 1
ATOM 948 O O . LYS A 1 111 ? -2.120 -15.490 -10.817 1.00 90.00 111 LYS A O 1
ATOM 953 N N . ASP A 1 112 ? -1.951 -13.554 -11.948 1.00 91.44 112 ASP A N 1
ATOM 954 C CA . ASP A 1 112 ? -1.050 -14.030 -13.004 1.00 91.44 112 ASP A CA 1
ATOM 955 C C . ASP A 1 112 ? 0.370 -13.461 -12.880 1.00 91.44 112 ASP A C 1
ATOM 957 O O . ASP A 1 112 ? 1.231 -13.770 -13.703 1.00 91.44 112 ASP A O 1
ATOM 961 N N . ASN A 1 113 ? 0.621 -12.667 -11.835 1.00 92.50 113 ASN A N 1
ATOM 962 C CA . ASN A 1 113 ? 1.903 -12.038 -11.555 1.00 92.50 113 ASN A CA 1
ATOM 963 C C . ASN A 1 113 ? 2.393 -11.157 -12.722 1.00 92.50 113 ASN A C 1
ATOM 965 O O . ASN A 1 113 ? 3.581 -11.128 -13.060 1.00 92.50 113 ASN A O 1
ATOM 969 N N . ARG A 1 114 ? 1.459 -10.467 -13.386 1.00 93.12 114 ARG A N 1
ATOM 970 C CA . ARG A 1 114 ? 1.736 -9.639 -14.558 1.00 93.12 114 ARG A CA 1
ATOM 971 C C . ARG A 1 114 ? 1.850 -8.167 -14.188 1.00 93.12 114 ARG A C 1
ATOM 973 O O . ARG A 1 114 ? 1.005 -7.615 -13.487 1.00 93.12 114 ARG A O 1
ATOM 980 N N . VAL A 1 115 ? 2.860 -7.513 -14.751 1.00 94.75 115 VAL A N 1
ATOM 981 C CA . VAL A 1 115 ? 3.096 -6.072 -14.638 1.00 94.75 115 VAL A CA 1
ATOM 982 C C . VAL A 1 115 ? 2.963 -5.451 -16.026 1.00 94.75 115 VAL A C 1
ATOM 984 O O . VAL A 1 115 ? 3.546 -5.954 -16.986 1.00 94.75 115 VAL A O 1
ATOM 987 N N . ASN A 1 116 ? 2.178 -4.381 -16.150 1.00 92.44 116 ASN A N 1
ATOM 988 C CA . ASN A 1 116 ? 2.090 -3.579 -17.372 1.00 92.44 116 ASN A CA 1
ATOM 989 C C . ASN A 1 116 ? 2.331 -2.108 -17.025 1.00 92.44 116 ASN A C 1
ATOM 991 O O . ASN A 1 116 ? 1.763 -1.613 -16.051 1.00 92.44 116 ASN A O 1
ATOM 995 N N . HIS A 1 117 ? 3.131 -1.423 -17.838 1.00 92.06 117 HIS A N 1
ATOM 996 C CA . HIS A 1 117 ? 3.451 -0.007 -17.675 1.00 92.06 117 HIS A CA 1
ATOM 997 C C . HIS A 1 117 ? 2.712 0.820 -18.721 1.00 92.06 117 HIS A C 1
ATOM 999 O O . HIS A 1 117 ? 2.592 0.404 -19.874 1.00 92.06 117 HIS A O 1
ATOM 1005 N N . PHE A 1 118 ? 2.236 1.990 -18.312 1.00 89.50 118 PHE A N 1
ATOM 1006 C CA . PHE A 1 118 ? 1.564 2.943 -19.184 1.00 89.50 118 PHE A CA 1
ATOM 1007 C C . PHE A 1 118 ? 2.094 4.339 -18.895 1.00 89.50 118 PHE A C 1
ATOM 1009 O O . PHE A 1 118 ? 1.931 4.842 -17.783 1.00 89.50 118 PHE A O 1
ATOM 1016 N N . ASP A 1 119 ? 2.704 4.974 -19.888 1.00 86.00 119 ASP A N 1
ATOM 1017 C CA . ASP A 1 119 ? 3.117 6.367 -19.752 1.00 86.00 119 ASP A CA 1
ATOM 1018 C C . ASP A 1 119 ? 1.896 7.291 -19.671 1.00 86.00 119 ASP A C 1
ATOM 1020 O O . ASP A 1 119 ? 0.836 6.998 -20.234 1.00 86.00 119 ASP A O 1
ATOM 1024 N N . GLU A 1 120 ? 2.054 8.435 -19.002 1.00 75.19 120 GLU A N 1
ATOM 1025 C CA . GLU A 1 120 ? 1.018 9.478 -18.938 1.00 75.19 120 GLU A CA 1
ATOM 1026 C C . GLU A 1 120 ? 0.613 9.988 -20.333 1.00 75.19 120 GLU A C 1
ATOM 1028 O O . GLU A 1 120 ? -0.522 10.402 -20.527 1.00 75.19 120 GLU A O 1
ATOM 1033 N N . ASP A 1 121 ? 1.480 9.893 -21.341 1.00 75.75 121 ASP A N 1
ATOM 1034 C CA . ASP A 1 121 ? 1.138 10.285 -22.715 1.00 75.75 121 ASP A CA 1
ATOM 1035 C C . ASP A 1 121 ? 0.276 9.233 -23.446 1.00 75.75 121 ASP A C 1
ATOM 1037 O O . ASP A 1 121 ? -0.347 9.514 -24.473 1.00 75.75 121 ASP A O 1
ATOM 1041 N N . HIS A 1 122 ? 0.178 8.017 -22.898 1.00 72.38 122 HIS A N 1
ATOM 1042 C CA . HIS A 1 122 ? -0.588 6.894 -23.443 1.00 72.38 122 HIS A CA 1
ATOM 1043 C C . HIS A 1 122 ? -1.930 6.678 -22.721 1.00 72.38 122 HIS A C 1
ATOM 1045 O O . HIS A 1 122 ? -2.433 5.552 -22.643 1.00 72.38 122 HIS A O 1
ATOM 1051 N N . LEU A 1 123 ? -2.557 7.769 -22.253 1.00 66.62 123 LEU A N 1
ATOM 1052 C CA . LEU A 1 123 ? -3.844 7.742 -21.542 1.00 66.62 123 LEU A CA 1
ATOM 1053 C C . LEU A 1 123 ? -4.948 6.988 -22.288 1.00 66.62 123 LEU A C 1
ATOM 1055 O O . LEU A 1 123 ? -5.767 6.355 -21.640 1.00 66.62 123 LEU A O 1
ATOM 1059 N N . TYR A 1 124 ? -4.984 7.001 -23.622 1.00 67.62 124 TYR A N 1
ATOM 1060 C CA . TYR A 1 124 ? -6.004 6.258 -24.372 1.00 67.62 124 TYR A CA 1
ATOM 1061 C C . TYR A 1 124 ? -5.901 4.741 -24.166 1.00 67.62 124 TYR A C 1
ATOM 1063 O O . TYR A 1 124 ? -6.876 4.115 -23.760 1.00 67.62 124 TYR A O 1
ATOM 1071 N N . SER A 1 125 ? -4.715 4.156 -24.361 1.00 70.44 125 SER A N 1
ATOM 1072 C CA . SER A 1 125 ? -4.483 2.722 -24.133 1.00 70.44 125 SER A CA 1
ATOM 1073 C C . SER A 1 125 ? -4.721 2.340 -22.671 1.00 70.44 125 SER A C 1
ATOM 1075 O O . SER A 1 125 ? -5.249 1.270 -22.371 1.00 70.44 125 SER A O 1
ATOM 1077 N N . PHE A 1 126 ? -4.359 3.241 -21.758 1.00 71.81 126 PHE A N 1
ATOM 1078 C CA . PHE A 1 126 ? -4.627 3.104 -20.334 1.00 71.81 126 PHE A CA 1
ATOM 1079 C C . PHE A 1 126 ? -6.137 3.091 -20.034 1.00 71.81 126 PHE A C 1
ATOM 1081 O O . PHE A 1 126 ? -6.619 2.200 -19.340 1.00 71.81 126 PHE A O 1
ATOM 1088 N N . LEU A 1 127 ? -6.904 4.023 -20.603 1.00 71.19 127 LEU A N 1
ATOM 1089 C CA . LEU A 1 127 ? -8.353 4.129 -20.419 1.00 71.19 127 LEU A CA 1
ATOM 1090 C C . LEU A 1 127 ? -9.142 3.001 -21.095 1.00 71.19 127 LEU A C 1
ATOM 1092 O O . LEU A 1 127 ? -10.259 2.739 -20.675 1.00 71.19 127 LEU A O 1
ATOM 1096 N N . GLU A 1 128 ? -8.607 2.319 -22.106 1.00 72.81 128 GLU A N 1
ATOM 1097 C CA . GLU A 1 128 ? -9.239 1.109 -22.654 1.00 72.81 128 GLU A CA 1
ATOM 1098 C C . GLU A 1 128 ? -8.954 -0.128 -21.793 1.00 72.81 128 GLU A C 1
ATOM 1100 O O . GLU A 1 128 ? -9.836 -0.958 -21.574 1.00 72.81 128 GLU A O 1
ATOM 1105 N N . TYR A 1 129 ? -7.726 -0.247 -21.284 1.00 72.75 129 TYR A N 1
ATOM 1106 C CA . TYR A 1 129 ? -7.272 -1.420 -20.539 1.00 72.75 129 TYR A CA 1
ATOM 1107 C C . TYR A 1 129 ? -7.756 -1.438 -19.088 1.00 72.75 129 TYR A C 1
ATOM 1109 O O . TYR A 1 129 ? -8.075 -2.488 -18.542 1.00 72.75 129 TYR A O 1
ATOM 1117 N N . VAL A 1 130 ? -7.775 -0.287 -18.423 1.00 69.94 130 VAL A N 1
ATOM 1118 C CA . VAL A 1 130 ? -7.973 -0.223 -16.975 1.00 69.94 130 VAL A CA 1
ATOM 1119 C C . VAL A 1 130 ? -9.434 -0.448 -16.567 1.00 69.94 130 VAL A C 1
ATOM 1121 O O . VAL A 1 130 ? -9.660 -1.288 -15.696 1.00 69.94 130 VAL A O 1
ATOM 1124 N N . PRO A 1 131 ? -10.455 0.175 -17.185 1.00 69.62 131 PRO A N 1
ATOM 1125 C CA . PRO A 1 131 ? -11.844 -0.011 -16.765 1.00 69.62 131 PRO A CA 1
ATOM 1126 C C . PRO A 1 131 ? -12.303 -1.474 -16.718 1.00 69.62 131 PRO A C 1
ATOM 1128 O O . PRO A 1 131 ? -13.091 -1.819 -15.839 1.00 69.62 131 PRO A O 1
ATOM 1131 N N . SER A 1 132 ? -11.764 -2.375 -17.553 1.00 70.25 132 SER A N 1
ATOM 1132 C CA . SER A 1 132 ? -12.122 -3.803 -17.492 1.00 70.25 132 SER A CA 1
ATOM 1133 C C . SER A 1 132 ? -11.805 -4.477 -16.152 1.00 70.25 132 SER A C 1
ATOM 1135 O O . SER A 1 132 ? -12.374 -5.525 -15.863 1.00 70.25 132 SER A O 1
ATOM 1137 N N . PHE A 1 133 ? -10.920 -3.898 -15.335 1.00 66.25 133 PHE A N 1
ATOM 1138 C CA . PHE A 1 133 ? -10.526 -4.443 -14.032 1.00 66.25 133 PHE A CA 1
ATOM 1139 C C . PHE A 1 133 ? -11.166 -3.727 -12.833 1.00 66.25 133 PHE A C 1
ATOM 1141 O O . PHE A 1 133 ? -11.136 -4.259 -11.725 1.00 66.25 133 PHE A O 1
ATOM 1148 N N . PHE A 1 134 ? -11.716 -2.521 -13.015 1.00 67.38 134 PHE A N 1
ATOM 1149 C CA . PHE A 1 134 ? -12.085 -1.633 -11.898 1.00 67.38 134 PHE A CA 1
ATOM 1150 C C . PHE A 1 134 ? -13.515 -1.064 -11.969 1.00 67.38 134 PHE A C 1
ATOM 1152 O O . PHE A 1 134 ? -13.908 -0.295 -11.087 1.00 67.38 134 PHE A O 1
ATOM 1159 N N . LEU A 1 135 ? -14.303 -1.417 -12.989 1.00 65.31 135 LEU A N 1
ATOM 1160 C CA . LEU A 1 135 ? -15.708 -1.010 -13.092 1.00 65.31 135 LEU A CA 1
ATOM 1161 C C . LEU A 1 135 ? -16.581 -1.692 -12.018 1.00 65.31 135 LEU A C 1
ATOM 1163 O O . LEU A 1 135 ? -16.358 -2.868 -11.737 1.00 65.31 135 LEU A O 1
ATOM 1167 N N . PRO A 1 136 ? -17.576 -0.973 -11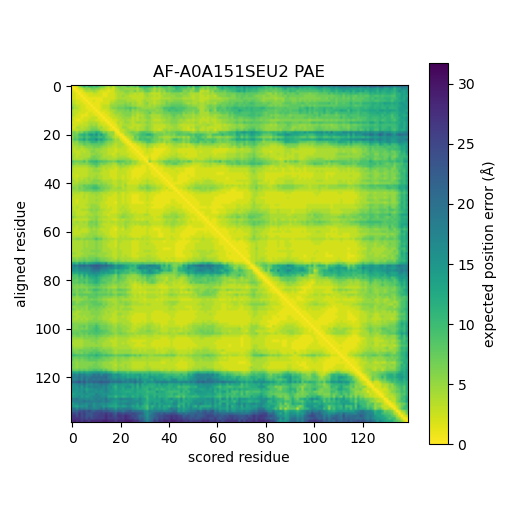.448 1.00 51.62 136 PRO A N 1
ATOM 1168 C CA . PRO A 1 136 ? -18.162 0.271 -11.968 1.00 51.62 136 PRO A CA 1
ATOM 1169 C C . PRO A 1 136 ? -17.597 1.590 -11.403 1.00 51.62 136 PRO A C 1
ATOM 1171 O O . PRO A 1 136 ? -18.088 2.649 -11.771 1.00 51.62 136 PRO A O 1
ATOM 1174 N N . TYR A 1 137 ? -16.579 1.587 -10.542 1.00 50.41 137 TYR A N 1
ATOM 1175 C CA . TYR A 1 137 ? -16.220 2.767 -9.726 1.00 50.41 137 TYR A CA 1
ATOM 1176 C C . TYR A 1 137 ? -15.297 3.794 -10.401 1.00 50.41 137 TYR A C 1
ATOM 1178 O O . TYR A 1 137 ? -14.517 4.470 -9.735 1.00 50.41 137 TYR A O 1
ATOM 1186 N N . TRP A 1 138 ? -15.375 3.912 -11.725 1.00 47.00 138 TRP A N 1
ATOM 1187 C CA . TRP A 1 138 ? -14.725 4.987 -12.474 1.00 47.00 138 TRP A CA 1
ATOM 1188 C C . TRP A 1 138 ? -15.750 6.079 -12.774 1.00 47.00 138 TRP A C 1
ATOM 1190 O O . TRP A 1 138 ? -16.249 6.127 -13.893 1.00 47.00 138 TRP A O 1
ATOM 1200 N N . ILE A 1 139 ? -16.083 6.883 -11.757 1.00 39.47 139 ILE A N 1
ATOM 1201 C CA . ILE A 1 139 ? -16.547 8.291 -11.771 1.00 39.47 139 ILE A CA 1
ATOM 1202 C C . ILE A 1 139 ? -16.469 8.802 -10.328 1.00 39.47 139 ILE A C 1
ATOM 1204 O O . ILE A 1 139 ? -16.957 8.082 -9.428 1.00 39.47 139 ILE A O 1
#

Mean predicted aligned error: 6.39 Å

Foldseek 3Di:
DWDWDADPVVRDIDIADDDPPPPDDWDWDDAPNWIKTWACVVVFWTWIWTQPDPPDNVSIDTLDTGTCVLLVNDDDDDDRDQKDWDHAFPVRQWTWIAGPVQGWIWIAGNVVSDIDIGHPVRVVVVVVPPCVRHPPPPD

Radius of gyration: 15.88 Å; Cα contacts (8 Å, |Δi|>4): 243; chains: 1; bounding box: 38×29×44 Å

Secondary structure (DSSP, 8-state):
-EEEEEETTTTEEEEEEPPTT--S--EEEEETTEEEEEEEETTTEEEEEEESSTT-GGGEEEEEEEETTTTT--S----S--EEEEEE-TTS-EEEEEETTT--EEEEETTTTEEEEE-GGGHHHHHHHSHHHHTT---

Solvent-accessible surface area (backbone atoms only — not comparable to full-atom values): 8460 Å² total; per-residue (Å²): 113,71,46,82,43,74,42,82,89,78,73,42,78,46,82,42,62,53,70,86,89,70,87,62,89,62,46,76,45,77,55,91,96,32,48,34,39,35,38,58,51,91,81,46,28,47,35,31,33,35,32,77,40,86,95,42,64,87,35,53,41,80,76,44,79,42,43,32,69,76,69,69,53,84,71,90,85,79,65,90,65,47,73,42,84,74,47,63,20,91,86,62,42,36,37,36,33,34,34,63,80,82,58,28,34,35,44,38,31,65,85,79,70,44,73,45,80,38,50,71,91,42,48,67,67,43,64,66,58,47,52,83,57,42,64,86,73,82,122

Nearest PDB structures (foldseek):
  7ona-assembly1_A  TM=5.429E-01  e=3.191E-02  synthetic construct
  8pjz-assembly2_B  TM=5.652E-01  e=1.391E-01  synthetic construct
  8hme-assembly1_E  TM=5.615E-01  e=1.638E-01  Tetrahymena thermophila
  8hmf-assembly1_E  TM=4.721E-01  e=1.373E+00  Tetrahymena thermophila

Sequence (139 aa):
MEYLSFDMKNETCTYMSMPSHVDTEPNLRVLKDYLFLYYDHMKTYFVVWLMREYGVDKSWTQLLNISYEHLQIHEPIHRKELCTSLCMSEDEDVLLLKNQEFGYYIVYNKKDNRVNHFDEDHLYSFLEYVPSFFLPYWI

pLDDT: mean 85.38, std 10.12, range [39.47, 94.75]